Protein AF-A0A966M9R1-F1 (afdb_monomer)

Foldseek 3Di:
DDDDPDPDPDPPPPPDPPDDDDDPPVVVHDDDDVVVVVVCVCCVPPLVADCVPPPDPSNVPD

Sequence (62 aa):
MNAPLKAALQPVSIYSPKHFPVYMDYSATTPIDQRVVDKMLPYLREQFGNAASRSHAFGWRP

Radius of gyration: 18.83 Å; Cα contacts (8 Å, |Δi|>4): 24; chains: 1; bounding box: 32×31×53 Å

pLDDT: mean 80.73, std 19.72, range [42.59, 97.88]

Secondary structure (DSSP, 8-state):
--PPS--------TTS---PPP---TTT--PPPHHHHHHHHHHHHT----TT-TTSGGGT--

Nearest PDB structures (foldseek):
  8rme-assembly1_A  TM=9.550E-01  e=3.804E-03  Homo sapiens
  5wkp-assembly1_E  TM=9.587E-01  e=4.718E-03  Homo sapiens

Structure (mmCIF, N/CA/C/O backbone):
data_AF-A0A966M9R1-F1
#
_entry.id   AF-A0A966M9R1-F1
#
loop_
_atom_site.group_PDB
_atom_site.id
_atom_site.type_symbol
_atom_site.label_atom_id
_atom_site.label_alt_id
_atom_site.label_comp_id
_atom_site.label_asym_id
_atom_site.label_entity_id
_atom_site.label_seq_id
_atom_site.pdbx_PDB_ins_code
_atom_site.Cartn_x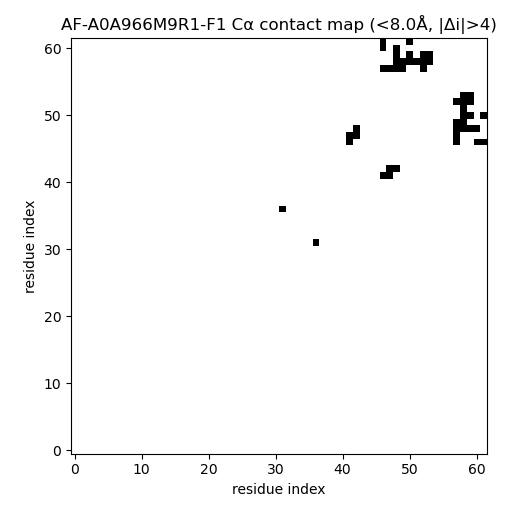
_atom_site.Cartn_y
_atom_site.Cartn_z
_atom_site.occupancy
_atom_site.B_iso_or_equiv
_atom_site.auth_seq_id
_atom_site.auth_comp_id
_atom_site.auth_asym_id
_atom_site.auth_atom_id
_atom_site.pdbx_PDB_model_num
ATOM 1 N N . MET A 1 1 ? -3.383 21.960 -8.369 1.00 50.59 1 MET A N 1
ATOM 2 C CA . MET A 1 1 ? -4.696 21.706 -8.998 1.00 50.59 1 MET A CA 1
ATOM 3 C C . MET A 1 1 ? -4.462 21.491 -10.483 1.00 50.59 1 MET A C 1
ATOM 5 O O . MET A 1 1 ? -3.678 22.243 -11.045 1.00 50.59 1 MET A O 1
ATOM 9 N N . ASN A 1 2 ? -5.117 20.472 -11.050 1.00 42.59 2 ASN A N 1
ATOM 10 C CA . ASN A 1 2 ? -5.126 20.038 -12.461 1.00 42.59 2 ASN A CA 1
ATOM 11 C C . ASN A 1 2 ? -4.161 18.890 -12.808 1.00 42.59 2 ASN A C 1
ATOM 13 O O . ASN A 1 2 ? -3.216 19.055 -13.571 1.00 42.59 2 ASN A O 1
ATOM 17 N N . ALA A 1 3 ? -4.461 17.693 -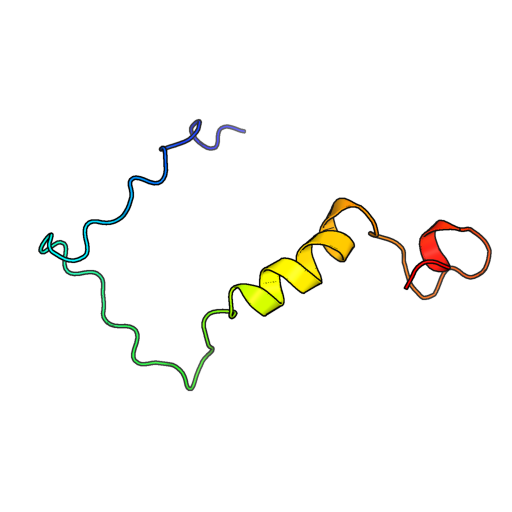12.292 1.00 44.94 3 ALA A N 1
ATOM 18 C CA . ALA A 1 3 ? -4.137 16.472 -13.026 1.00 44.94 3 ALA A CA 1
ATOM 19 C C . ALA A 1 3 ? -5.131 16.364 -14.203 1.00 44.94 3 ALA A C 1
ATOM 21 O O . ALA A 1 3 ? -6.337 16.505 -13.967 1.00 44.94 3 ALA A O 1
ATOM 22 N N . PRO A 1 4 ? -4.676 16.184 -15.455 1.00 50.72 4 PRO A N 1
ATOM 23 C CA . PRO A 1 4 ? -5.573 16.121 -16.600 1.00 50.72 4 PRO A CA 1
ATOM 24 C C . PRO A 1 4 ? -6.525 14.924 -16.473 1.00 50.72 4 PRO A C 1
ATOM 26 O O . PRO A 1 4 ? -6.126 13.809 -16.134 1.00 50.72 4 PRO A O 1
ATOM 29 N N . LEU A 1 5 ? -7.807 15.202 -16.716 1.00 50.41 5 LEU A N 1
ATOM 30 C CA . LEU A 1 5 ? -8.919 14.259 -16.687 1.00 50.41 5 LEU A CA 1
ATOM 31 C C . LEU A 1 5 ? -8.609 13.027 -17.547 1.00 50.41 5 LEU A C 1
ATOM 33 O O . LEU A 1 5 ? -8.338 13.164 -18.736 1.00 50.41 5 LEU A O 1
ATOM 37 N N . LYS A 1 6 ? -8.673 11.846 -16.913 1.00 49.72 6 LYS A N 1
ATOM 38 C CA . LYS A 1 6 ? -8.764 10.496 -17.501 1.00 49.72 6 LYS A CA 1
ATOM 39 C C . LYS A 1 6 ? -8.280 10.401 -18.955 1.00 49.72 6 LYS A C 1
ATOM 41 O O . LYS A 1 6 ? -9.084 10.325 -19.883 1.00 49.72 6 LYS A O 1
ATOM 46 N N . ALA A 1 7 ? -6.972 10.246 -19.144 1.00 49.88 7 ALA A N 1
ATOM 47 C CA . ALA A 1 7 ? -6.528 9.424 -20.259 1.00 49.88 7 ALA A CA 1
ATOM 48 C C . ALA A 1 7 ? -7.063 8.014 -19.977 1.00 49.88 7 ALA A C 1
ATOM 50 O O . ALA A 1 7 ? -6.622 7.358 -19.033 1.00 49.88 7 ALA A O 1
ATOM 51 N N . ALA A 1 8 ? -8.095 7.590 -20.710 1.00 51.53 8 ALA A N 1
ATOM 52 C CA . ALA A 1 8 ? -8.537 6.206 -20.680 1.00 51.53 8 ALA A CA 1
ATOM 53 C C . ALA A 1 8 ? -7.295 5.332 -20.899 1.00 51.53 8 ALA A C 1
ATOM 55 O O . ALA A 1 8 ? -6.598 5.509 -21.901 1.00 51.53 8 ALA A O 1
ATOM 56 N N . LEU A 1 9 ? -6.983 4.460 -19.937 1.00 54.22 9 LEU A N 1
ATOM 57 C CA . LEU A 1 9 ? -5.963 3.431 -20.096 1.00 54.22 9 LEU A CA 1
ATOM 58 C C . LEU A 1 9 ? -6.433 2.544 -21.249 1.00 54.22 9 LEU A C 1
ATOM 60 O O . LEU A 1 9 ? -7.254 1.648 -21.072 1.00 54.22 9 LEU A O 1
ATOM 64 N N . GLN A 1 10 ? -5.994 2.883 -22.457 1.00 54.16 10 GLN A N 1
ATOM 65 C CA . GLN A 1 10 ? -6.188 2.070 -23.645 1.00 54.16 10 GLN A CA 1
ATOM 66 C C . GLN A 1 10 ? -5.582 0.694 -23.333 1.00 54.16 10 GLN A C 1
ATOM 68 O O . GLN A 1 10 ? -4.478 0.663 -22.775 1.00 54.16 10 GLN A O 1
ATOM 73 N N . PRO A 1 11 ? -6.250 -0.430 -23.651 1.00 54.03 11 PRO A N 1
ATOM 74 C CA . PRO A 1 11 ? -5.620 -1.734 -23.519 1.00 54.03 11 PRO A CA 1
ATOM 75 C C . PRO A 1 11 ? -4.344 -1.697 -24.354 1.00 54.03 11 PRO A C 1
ATOM 77 O O . PRO A 1 11 ? -4.385 -1.477 -25.567 1.00 54.03 11 PRO A O 1
ATOM 80 N N . VAL A 1 12 ? -3.198 -1.806 -23.683 1.00 55.41 12 VAL A N 1
ATOM 81 C CA . VAL A 1 12 ? -1.897 -1.761 -24.339 1.00 55.41 12 VAL A CA 1
ATOM 82 C C . VAL A 1 12 ? -1.849 -2.978 -25.251 1.00 55.41 12 VAL A C 1
ATOM 84 O O . VAL A 1 12 ? -1.738 -4.110 -24.789 1.00 55.41 12 VAL A O 1
ATOM 87 N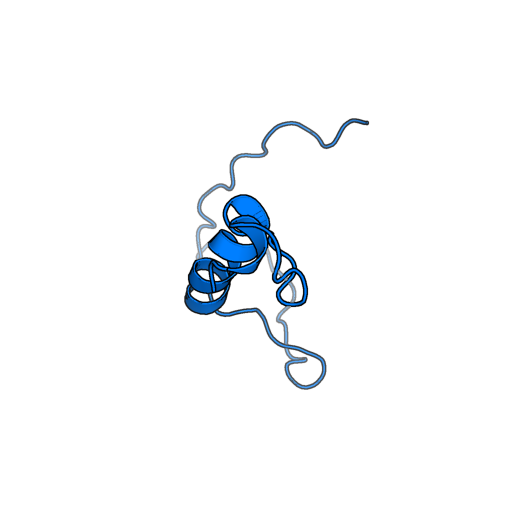 N . SER A 1 13 ? -2.012 -2.746 -26.552 1.00 53.94 13 SER A N 1
ATOM 88 C CA . SER A 1 13 ? -1.786 -3.765 -27.566 1.00 53.94 13 SER A CA 1
ATOM 89 C C . SER A 1 13 ? -0.342 -4.230 -27.418 1.00 53.94 13 SER A C 1
ATOM 91 O O . SER A 1 13 ? 0.588 -3.485 -27.735 1.00 53.94 13 SER A O 1
ATOM 93 N N . ILE A 1 14 ? -0.156 -5.456 -26.925 1.00 58.19 14 ILE A N 1
ATOM 94 C CA . ILE A 1 14 ? 1.154 -6.095 -26.720 1.00 58.19 14 ILE A CA 1
ATOM 95 C C . ILE A 1 14 ? 1.957 -6.268 -28.028 1.00 58.19 14 ILE A C 1
ATOM 97 O O . ILE A 1 14 ? 3.086 -6.742 -27.992 1.00 58.19 14 ILE A O 1
ATOM 101 N N . TYR A 1 15 ? 1.398 -5.860 -29.175 1.00 52.59 15 TYR A N 1
ATOM 102 C CA . TYR A 1 15 ? 2.008 -5.937 -30.505 1.00 52.59 15 TYR A CA 1
ATOM 103 C C . TYR A 1 15 ? 2.293 -4.561 -31.151 1.00 52.59 15 TYR A C 1
ATOM 105 O O . TYR A 1 15 ? 2.549 -4.488 -32.350 1.00 52.59 15 TYR A O 1
ATOM 113 N N . SER A 1 16 ? 2.268 -3.452 -30.397 1.00 52.91 16 SER A N 1
ATOM 114 C CA . SER A 1 16 ? 2.690 -2.124 -30.888 1.00 52.91 16 SER A CA 1
ATOM 115 C C . SER A 1 16 ? 4.155 -1.842 -30.506 1.00 52.91 16 SER A C 1
ATOM 117 O O . SER A 1 16 ? 4.466 -1.8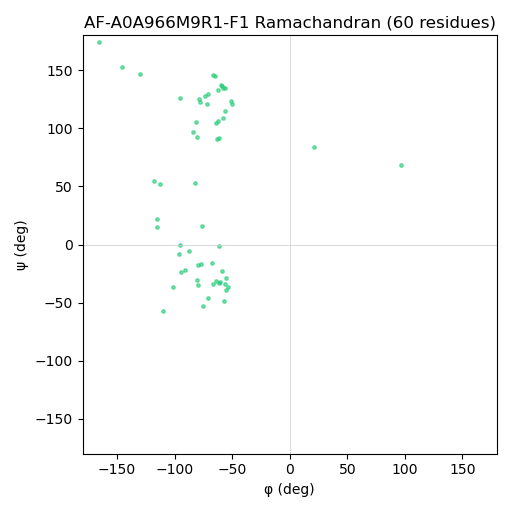95 -29.315 1.00 52.91 16 SER A O 1
ATOM 119 N N . PRO A 1 17 ? 5.072 -1.497 -31.437 1.00 52.25 17 PRO A N 1
ATOM 120 C CA . PRO A 1 17 ? 6.491 -1.314 -31.134 1.00 52.25 17 PRO A CA 1
ATOM 121 C C . PRO A 1 17 ? 6.753 0.084 -30.549 1.00 52.25 17 PRO A C 1
ATOM 123 O O . PRO A 1 17 ? 7.591 0.842 -31.034 1.00 52.25 17 PRO A O 1
ATOM 126 N N . LYS A 1 18 ? 6.027 0.461 -29.492 1.00 57.69 18 LYS A N 1
ATOM 127 C CA . LYS A 1 18 ? 6.500 1.494 -28.569 1.00 57.69 18 LYS A CA 1
ATOM 128 C C . LYS A 1 18 ? 7.417 0.788 -27.581 1.00 57.69 18 LYS A C 1
ATOM 130 O O . LYS A 1 18 ? 6.947 0.154 -26.644 1.00 57.69 18 LYS A O 1
ATOM 135 N N . HIS A 1 19 ? 8.718 0.855 -27.848 1.00 63.91 19 HIS A N 1
ATOM 136 C CA . HIS A 1 19 ? 9.755 0.304 -26.982 1.00 63.91 19 HIS A CA 1
ATOM 137 C C . HIS A 1 19 ? 9.724 1.031 -25.632 1.00 63.91 19 HIS A C 1
ATOM 139 O O . HIS A 1 19 ? 10.348 2.076 -25.458 1.00 63.91 19 HIS A O 1
ATOM 145 N N . PHE A 1 20 ? 8.955 0.506 -24.683 1.00 73.44 20 PHE A N 1
ATOM 146 C CA . PHE A 1 20 ? 9.134 0.844 -23.280 1.00 73.44 20 PHE A CA 1
ATOM 147 C C . PHE A 1 20 ? 10.494 0.294 -22.824 1.00 73.44 20 PHE A C 1
ATOM 149 O O . PHE A 1 20 ? 10.917 -0.755 -23.321 1.00 73.44 20 PHE A O 1
ATOM 156 N N . PRO A 1 21 ? 11.204 0.983 -21.915 1.00 87.38 21 PRO A N 1
ATOM 157 C CA . PRO A 1 21 ? 12.450 0.454 -21.381 1.00 87.38 21 PRO A CA 1
ATOM 15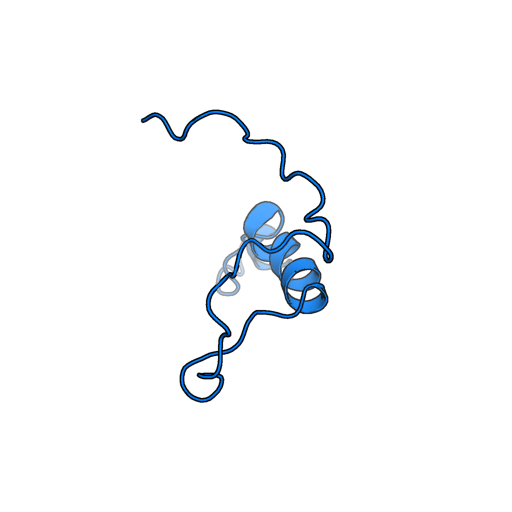8 C C . PRO A 1 21 ? 12.192 -0.903 -20.717 1.00 87.38 21 PRO A C 1
ATOM 160 O O . PRO A 1 21 ? 11.231 -1.062 -19.962 1.00 87.38 21 PRO A O 1
ATOM 163 N N . VAL A 1 22 ? 13.052 -1.884 -20.996 1.00 89.25 22 VAL A N 1
ATOM 164 C CA . VAL A 1 22 ? 13.008 -3.177 -20.306 1.00 89.25 22 VAL A CA 1
ATOM 165 C C . VAL A 1 22 ? 13.496 -2.962 -18.876 1.00 89.25 22 VAL A C 1
ATOM 167 O O . VAL A 1 22 ? 14.620 -2.513 -18.659 1.00 89.25 22 VAL A O 1
ATOM 170 N N . TYR A 1 23 ? 12.650 -3.270 -17.893 1.00 90.62 23 TYR A N 1
ATOM 171 C CA . TYR A 1 23 ? 13.007 -3.151 -16.482 1.00 90.62 23 TYR A CA 1
ATOM 172 C C . TYR A 1 23 ? 13.805 -4.384 -16.032 1.00 90.62 23 TYR A C 1
ATOM 174 O O . TYR A 1 23 ? 13.238 -5.462 -15.865 1.00 90.62 23 TYR A O 1
ATOM 182 N N . MET A 1 24 ? 15.121 -4.229 -15.855 1.00 95.44 24 MET A N 1
ATOM 183 C CA . MET A 1 24 ? 16.050 -5.301 -15.450 1.00 95.44 24 MET A CA 1
ATOM 184 C C . MET A 1 24 ? 16.686 -5.066 -14.069 1.00 95.44 24 MET A C 1
ATOM 186 O O . MET A 1 24 ? 17.737 -5.624 -13.780 1.00 95.44 24 MET A O 1
ATOM 190 N N . ASP A 1 25 ? 16.061 -4.258 -13.209 1.00 96.19 25 ASP A N 1
ATOM 191 C CA . ASP A 1 25 ? 16.583 -3.922 -11.874 1.00 96.19 25 ASP A CA 1
ATOM 192 C C . ASP A 1 25 ? 15.651 -4.399 -10.747 1.00 96.19 25 ASP A C 1
ATOM 194 O O . ASP A 1 25 ? 15.215 -3.636 -9.887 1.00 96.19 25 ASP A O 1
ATOM 198 N N . TYR A 1 26 ? 15.331 -5.697 -10.755 1.00 97.50 26 TYR A N 1
ATOM 199 C CA . TYR A 1 26 ? 14.544 -6.331 -9.684 1.00 97.50 26 TYR A CA 1
ATOM 200 C C . TYR A 1 26 ? 15.294 -6.389 -8.341 1.00 97.50 26 TYR A C 1
ATOM 202 O O . TYR A 1 26 ? 14.677 -6.615 -7.301 1.00 97.50 26 TYR A O 1
ATOM 210 N N . SER A 1 27 ? 16.615 -6.182 -8.354 1.00 97.62 27 SER A N 1
ATOM 211 C CA . SER A 1 27 ? 17.439 -6.018 -7.154 1.00 97.62 27 SER A CA 1
ATOM 212 C C . SER A 1 27 ? 17.128 -4.735 -6.390 1.00 97.62 27 SER A C 1
ATOM 214 O O . SER A 1 27 ? 17.219 -4.739 -5.165 1.00 97.62 27 SER A O 1
ATOM 216 N N . ALA A 1 28 ? 16.768 -3.651 -7.085 1.00 97.88 28 ALA A N 1
ATOM 217 C CA . ALA A 1 28 ? 16.373 -2.410 -6.432 1.00 97.88 28 ALA A CA 1
ATOM 218 C C . ALA A 1 28 ? 14.966 -2.515 -5.835 1.00 97.88 28 ALA A C 1
ATOM 220 O O . ALA A 1 28 ? 14.766 -2.218 -4.658 1.00 97.88 28 ALA A O 1
ATOM 221 N N . THR A 1 29 ? 13.980 -2.916 -6.641 1.00 96.81 29 THR A N 1
ATOM 222 C CA . THR A 1 29 ? 12.596 -3.131 -6.198 1.00 96.81 29 THR A CA 1
ATOM 223 C C . THR A 1 29 ? 11.804 -3.920 -7.242 1.00 96.81 29 THR A C 1
ATOM 225 O O . THR A 1 29 ? 12.289 -4.198 -8.334 1.00 96.81 29 THR A O 1
ATOM 228 N N . THR A 1 30 ? 10.565 -4.287 -6.921 1.00 97.12 30 THR A N 1
ATOM 229 C CA . THR A 1 30 ? 9.714 -5.115 -7.784 1.00 97.12 30 THR A CA 1
ATOM 230 C C . THR A 1 30 ? 8.326 -4.495 -7.958 1.00 97.12 30 THR A C 1
ATOM 232 O O . THR A 1 30 ? 7.821 -3.859 -7.027 1.00 97.12 30 THR A O 1
ATOM 235 N N . PRO A 1 31 ? 7.677 -4.659 -9.128 1.00 96.19 31 PRO A N 1
ATOM 236 C CA . PRO A 1 31 ? 6.268 -4.322 -9.277 1.00 96.19 31 PRO A CA 1
ATOM 237 C C . PRO A 1 31 ? 5.412 -5.135 -8.300 1.00 96.19 31 PRO A C 1
ATOM 239 O O . PRO A 1 31 ? 5.607 -6.339 -8.143 1.00 96.19 31 PRO A O 1
ATOM 242 N N . ILE A 1 32 ? 4.441 -4.484 -7.663 1.00 96.38 32 ILE A N 1
ATOM 243 C CA . ILE A 1 32 ? 3.517 -5.156 -6.746 1.00 96.38 32 ILE A CA 1
ATOM 244 C C . ILE A 1 32 ? 2.573 -6.051 -7.562 1.00 96.38 32 ILE A C 1
ATOM 246 O O . ILE A 1 32 ? 1.950 -5.593 -8.519 1.00 96.38 32 ILE A O 1
ATOM 250 N N . ASP A 1 33 ? 2.445 -7.321 -7.170 1.00 97.81 33 ASP A N 1
ATOM 251 C CA . ASP A 1 33 ? 1.463 -8.246 -7.748 1.00 97.81 33 ASP A CA 1
ATOM 252 C C . ASP A 1 33 ? 0.040 -7.698 -7.551 1.00 97.81 33 ASP A C 1
ATOM 254 O O . ASP A 1 33 ? -0.315 -7.239 -6.463 1.00 97.81 33 ASP A O 1
ATOM 258 N N . GLN A 1 34 ? -0.800 -7.773 -8.586 1.00 96.62 34 GLN A N 1
ATOM 259 C CA . GLN A 1 34 ? -2.167 -7.248 -8.539 1.00 96.62 34 GLN A CA 1
ATOM 260 C C . GLN A 1 34 ? -2.967 -7.800 -7.348 1.00 96.62 34 GLN A C 1
ATOM 26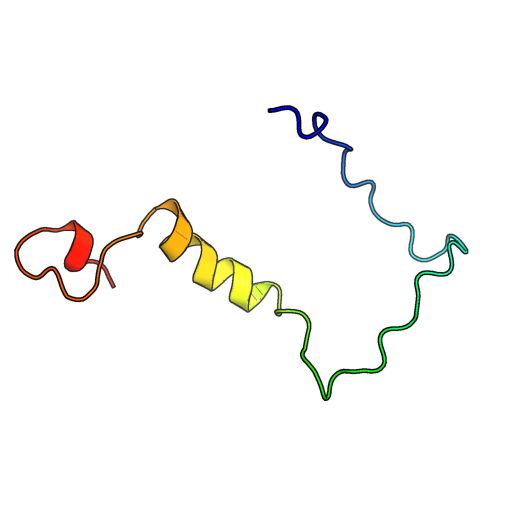2 O O . GLN A 1 34 ? -3.697 -7.057 -6.699 1.00 96.62 34 GLN A O 1
ATOM 267 N N . ARG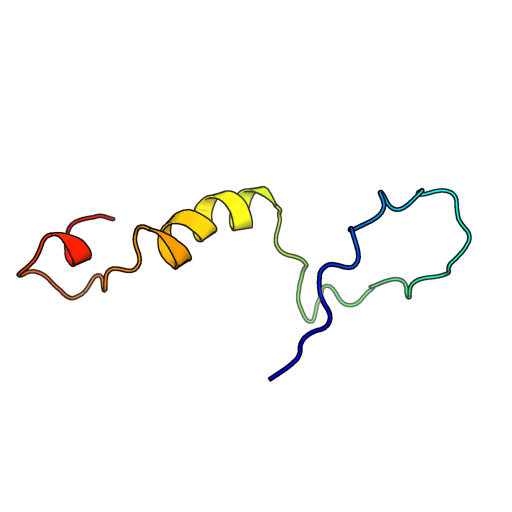 A 1 35 ? -2.763 -9.072 -6.981 1.00 97.69 35 ARG A N 1
ATOM 268 C CA . ARG A 1 35 ? -3.445 -9.706 -5.842 1.00 97.69 35 ARG A CA 1
ATOM 269 C C . ARG A 1 35 ? -3.066 -9.057 -4.514 1.00 97.69 35 ARG A C 1
ATOM 271 O O . ARG A 1 35 ? -3.882 -9.029 -3.597 1.00 97.69 35 ARG A O 1
ATOM 278 N N . VAL A 1 36 ? -1.841 -8.543 -4.396 1.00 97.38 36 VAL A N 1
ATOM 279 C CA . VAL A 1 36 ? -1.396 -7.801 -3.210 1.00 97.38 36 VAL A CA 1
ATOM 280 C C . VAL A 1 36 ? -2.094 -6.447 -3.165 1.00 97.38 36 VAL A C 1
ATOM 282 O O . VAL A 1 36 ? -2.651 -6.095 -2.127 1.00 97.38 36 VAL A O 1
ATOM 285 N N . VAL A 1 37 ? -2.154 -5.731 -4.293 1.00 97.62 37 VAL A N 1
ATOM 286 C CA . VAL A 1 37 ? -2.893 -4.461 -4.389 1.00 97.62 37 VAL A CA 1
ATOM 287 C C . VAL A 1 37 ? -4.358 -4.658 -3.999 1.00 97.62 37 VAL A C 1
ATOM 289 O O . VAL A 1 37 ? -4.858 -3.931 -3.144 1.00 97.62 37 VAL A O 1
ATOM 292 N N . ASP A 1 38 ? -5.019 -5.678 -4.546 1.00 97.38 38 ASP A N 1
ATOM 293 C CA . ASP A 1 38 ? -6.431 -5.971 -4.285 1.00 97.38 38 ASP A CA 1
ATOM 294 C C . ASP A 1 38 ? -6.704 -6.268 -2.801 1.00 97.38 38 ASP A C 1
ATOM 296 O O . ASP A 1 38 ? -7.768 -5.933 -2.279 1.00 97.38 38 ASP A O 1
ATOM 300 N N . LYS A 1 39 ? -5.740 -6.872 -2.093 1.00 96.56 39 LYS A N 1
ATOM 301 C CA . LYS A 1 39 ? -5.833 -7.134 -0.649 1.00 96.56 39 LYS A CA 1
ATOM 302 C C . LYS A 1 39 ? -5.503 -5.919 0.212 1.00 96.56 39 LYS A C 1
ATOM 304 O O . LYS A 1 39 ? -6.060 -5.798 1.298 1.00 96.56 39 LYS A O 1
ATOM 309 N N . MET A 1 40 ? -4.628 -5.031 -0.252 1.00 97.44 40 MET A N 1
ATOM 310 C CA . MET A 1 40 ? -4.254 -3.813 0.472 1.00 97.44 40 MET A CA 1
ATOM 311 C C . MET A 1 40 ? -5.292 -2.700 0.329 1.00 97.44 40 MET A C 1
ATOM 313 O O . MET A 1 40 ? -5.509 -1.938 1.268 1.00 97.44 40 MET A O 1
ATOM 317 N N . LEU A 1 41 ? -5.938 -2.589 -0.833 1.00 97.31 41 LEU A N 1
ATOM 318 C CA . LEU A 1 41 ? -6.815 -1.465 -1.159 1.00 97.31 41 LEU A CA 1
ATOM 319 C C . LEU A 1 41 ? -7.951 -1.226 -0.140 1.00 97.31 41 LEU A C 1
ATOM 321 O O . LEU A 1 41 ? -8.171 -0.056 0.192 1.00 97.31 41 LEU A O 1
ATOM 325 N N . PRO A 1 42 ? -8.610 -2.266 0.422 1.00 95.69 42 PRO A N 1
ATOM 326 C CA . PRO A 1 42 ? -9.636 -2.087 1.447 1.00 95.69 42 PRO A CA 1
ATOM 327 C C . PRO A 1 42 ? -9.159 -1.306 2.674 1.00 95.69 42 PRO A C 1
ATOM 329 O O . PRO A 1 42 ? -9.919 -0.538 3.254 1.00 95.69 42 PRO A O 1
ATOM 332 N N . TYR A 1 43 ? -7.888 -1.460 3.047 1.00 95.12 43 TYR A N 1
ATOM 333 C CA . TYR A 1 43 ? -7.276 -0.812 4.210 1.00 95.12 43 TYR A CA 1
ATOM 334 C C . TYR A 1 43 ? -6.868 0.633 3.971 1.00 95.12 43 TYR A C 1
ATOM 336 O O . TYR A 1 43 ? -6.663 1.394 4.911 1.00 95.12 43 TYR A O 1
ATOM 344 N N . LEU A 1 44 ? -6.769 1.031 2.707 1.00 95.12 44 LEU A N 1
ATOM 345 C CA . LEU A 1 44 ? -6.426 2.397 2.329 1.00 95.12 44 LEU A CA 1
ATOM 346 C C . LEU A 1 44 ? -7.667 3.253 2.068 1.00 95.12 44 LEU A C 1
ATOM 348 O O . LEU A 1 44 ? -7.589 4.476 2.154 1.00 95.12 44 LEU A O 1
ATOM 352 N N . ARG A 1 45 ? -8.802 2.632 1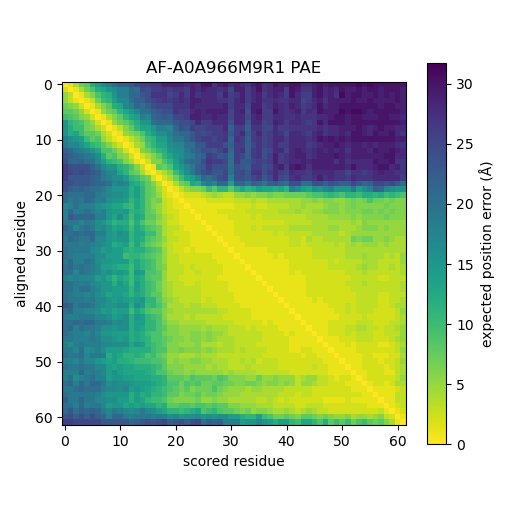.730 1.00 94.50 45 ARG A N 1
ATOM 353 C CA . ARG A 1 45 ? -10.025 3.338 1.331 1.00 94.50 45 ARG A CA 1
ATOM 354 C C . ARG A 1 45 ? -11.134 3.231 2.368 1.00 94.50 45 ARG A C 1
ATOM 356 O O . ARG A 1 45 ? -11.626 4.256 2.829 1.00 94.50 45 ARG A O 1
ATOM 363 N N . GLU A 1 46 ? -11.544 2.015 2.724 1.00 93.81 46 GLU A N 1
ATOM 364 C CA . GLU A 1 46 ? -12.729 1.787 3.560 1.00 93.81 46 GLU A CA 1
ATOM 365 C C . GLU A 1 46 ? -12.386 1.493 5.033 1.00 93.81 46 GLU A C 1
ATOM 367 O O . GLU A 1 46 ? -13.098 1.934 5.935 1.00 93.81 46 GLU A O 1
ATOM 372 N N . GLN A 1 47 ? -11.293 0.772 5.289 1.00 93.88 47 GLN A N 1
ATOM 373 C CA . GLN A 1 47 ? -10.843 0.308 6.608 1.00 93.88 47 GLN A CA 1
ATOM 374 C C . GLN A 1 47 ? -9.542 1.004 7.036 1.00 93.88 47 GLN A C 1
ATOM 376 O O . GLN A 1 47 ? -8.570 0.366 7.417 1.00 93.88 47 GLN A O 1
ATOM 381 N N . PHE A 1 48 ? -9.532 2.335 6.985 1.00 93.56 48 PHE A N 1
ATOM 382 C CA . PHE A 1 48 ? -8.360 3.189 7.248 1.00 93.56 48 PHE A CA 1
ATOM 383 C C . PHE A 1 48 ? -7.997 3.349 8.740 1.00 93.56 48 PHE A C 1
ATOM 385 O O . PHE A 1 48 ? -7.300 4.288 9.128 1.00 93.56 48 PHE A O 1
ATOM 392 N N . GLY A 1 49 ? -8.526 2.488 9.607 1.00 94.62 49 GLY A N 1
ATOM 393 C CA . GLY A 1 49 ? -8.380 2.607 11.051 1.00 94.62 49 GLY A CA 1
ATOM 394 C C . GLY A 1 49 ? -6.942 2.459 11.536 1.00 94.62 49 GLY A C 1
ATOM 395 O O . GLY A 1 49 ? -6.173 1.651 11.025 1.00 94.62 49 GLY A O 1
ATOM 396 N N . ASN A 1 50 ? -6.581 3.201 12.584 1.00 95.00 50 ASN A N 1
ATOM 397 C CA . ASN A 1 50 ? -5.331 2.956 13.296 1.00 95.00 50 ASN A CA 1
ATOM 398 C C . ASN A 1 50 ? -5.498 1.750 14.233 1.00 95.00 50 ASN A C 1
ATOM 400 O O . ASN A 1 50 ? -6.325 1.789 15.146 1.00 95.00 50 ASN A O 1
ATOM 404 N N . ALA A 1 51 ? -4.660 0.727 14.062 1.00 93.31 51 ALA A N 1
ATOM 405 C CA . ALA A 1 51 ? -4.648 -0.478 14.893 1.00 93.31 51 ALA A CA 1
ATOM 406 C C . ALA A 1 51 ? -4.409 -0.204 16.395 1.00 93.31 51 ALA A C 1
ATOM 408 O O . ALA A 1 51 ? -4.782 -1.009 17.248 1.00 93.31 51 ALA A O 1
ATOM 409 N N . ALA A 1 52 ? -3.802 0.933 16.752 1.00 95.12 52 ALA A N 1
ATOM 410 C CA . ALA A 1 52 ? -3.613 1.326 18.149 1.00 95.12 52 ALA A CA 1
ATOM 411 C C . ALA A 1 52 ? -4.894 1.875 18.813 1.00 95.12 52 ALA A C 1
ATOM 413 O O . ALA A 1 52 ? -4.970 1.948 20.043 1.00 95.12 52 ALA A O 1
ATOM 414 N N . SER A 1 53 ? -5.910 2.256 18.035 1.00 96.12 53 SER A N 1
ATOM 415 C CA . SER A 1 53 ? -7.138 2.861 18.554 1.00 96.12 53 SER A CA 1
ATOM 416 C C . SER A 1 53 ? -8.113 1.816 19.098 1.00 96.12 53 SER A C 1
ATOM 418 O O . SER A 1 53 ? -8.972 1.298 18.390 1.00 96.12 53 SER A O 1
ATOM 420 N N . ARG A 1 54 ? -8.030 1.542 20.401 1.00 93.56 54 ARG A N 1
ATOM 421 C CA . ARG A 1 54 ? -8.844 0.506 21.067 1.00 93.56 54 ARG A CA 1
ATOM 422 C C . ARG A 1 54 ? -10.213 0.974 21.565 1.00 93.56 54 ARG A C 1
ATOM 424 O O . ARG A 1 54 ? -10.983 0.151 22.044 1.00 93.56 54 ARG A O 1
ATOM 431 N N . SER A 1 55 ? -10.535 2.260 21.476 1.00 95.56 55 SER A N 1
ATOM 432 C CA . SER A 1 55 ? -11.765 2.831 22.049 1.00 95.56 55 SER A CA 1
ATOM 433 C C . SER A 1 55 ? -12.927 2.965 21.063 1.00 95.56 55 SER A C 1
ATOM 435 O O . SER A 1 55 ? -14.030 3.306 21.481 1.00 95.56 55 SER A O 1
ATOM 437 N N . HIS A 1 56 ? -12.712 2.723 19.768 1.00 92.25 56 HIS A N 1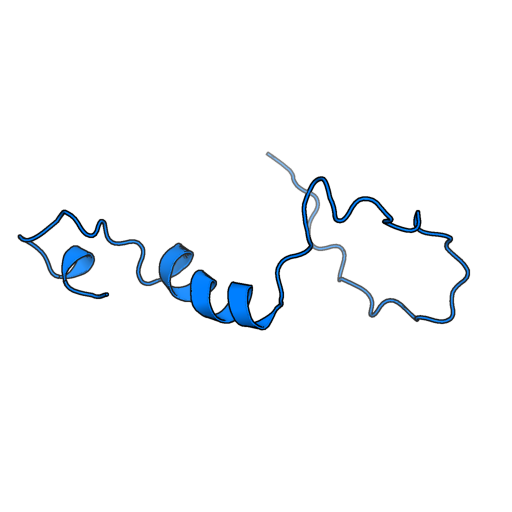
ATOM 438 C CA . HIS A 1 56 ? -13.736 2.934 18.749 1.00 92.25 56 HIS A CA 1
ATOM 439 C C . HIS A 1 56 ? -13.662 1.909 17.614 1.00 92.25 56 HIS A C 1
ATOM 441 O O . HIS A 1 56 ? -12.586 1.438 17.243 1.00 92.25 56 HIS A O 1
ATOM 447 N N . ALA A 1 57 ? -14.810 1.657 16.979 1.00 91.69 57 ALA A N 1
ATOM 448 C CA . ALA A 1 57 ? -14.978 0.630 15.950 1.00 91.69 57 ALA A CA 1
ATOM 449 C C . ALA A 1 57 ? -14.002 0.739 14.765 1.00 91.69 57 ALA A C 1
ATOM 451 O O . ALA A 1 57 ? -13.645 -0.285 14.187 1.00 91.69 57 ALA A O 1
ATOM 452 N N . PHE A 1 58 ? -13.528 1.945 14.424 1.00 91.69 58 PHE A N 1
ATOM 453 C CA . PHE A 1 58 ? -12.545 2.108 13.349 1.00 91.69 58 PHE A CA 1
ATOM 454 C C . PHE A 1 58 ? -11.223 1.377 13.621 1.00 91.69 58 PHE A C 1
ATOM 456 O O . PHE A 1 58 ? -10.642 0.883 12.673 1.00 91.69 58 PHE A O 1
ATOM 463 N N . GLY A 1 59 ? -10.761 1.261 14.873 1.00 91.50 59 GLY A N 1
ATOM 464 C CA . GLY A 1 59 ? -9.524 0.533 15.203 1.00 91.50 59 GLY A CA 1
ATOM 465 C C . GLY A 1 59 ? -9.756 -0.922 15.624 1.00 91.50 59 GLY A C 1
ATOM 466 O O . GLY A 1 59 ? -8.804 -1.629 15.934 1.00 91.50 59 GLY A O 1
ATOM 467 N N . TRP A 1 60 ? -11.016 -1.371 15.662 1.00 88.75 60 TRP A N 1
ATOM 468 C CA . TRP A 1 60 ? -11.380 -2.758 15.978 1.00 88.75 60 TRP A CA 1
ATOM 469 C C . TRP A 1 60 ? -11.478 -3.642 14.739 1.00 88.75 60 TRP A C 1
ATOM 471 O O . TRP A 1 60 ? -11.422 -4.865 14.859 1.00 88.75 60 TRP A O 1
ATOM 481 N N . ARG A 1 61 ? -11.683 -3.039 13.564 1.00 74.94 61 ARG A N 1
ATOM 482 C CA . ARG A 1 61 ? -11.697 -3.778 12.304 1.00 74.94 61 ARG A CA 1
ATOM 483 C C . ARG A 1 61 ? -10.248 -4.059 11.880 1.00 74.94 61 ARG A C 1
ATOM 485 O O . ARG A 1 61 ? -9.470 -3.106 11.857 1.00 74.94 61 ARG A O 1
ATOM 492 N N . PRO A 1 62 ? -9.893 -5.333 11.632 1.00 62.44 62 PRO A N 1
ATOM 493 C CA . PRO A 1 62 ? -8.550 -5.744 11.242 1.00 62.44 62 PRO A CA 1
ATOM 494 C C . PRO A 1 62 ? -8.268 -5.361 9.808 1.00 62.44 62 PRO A C 1
ATOM 496 O O . PRO A 1 62 ? -9.168 -5.624 8.974 1.00 62.44 62 PRO A O 1
#

Mean predicted aligned error: 11.73 Å

Solvent-accessible surface area (backbone atoms only — not comparable to full-atom values): 4408 Å² total; per-residue (Å²): 140,82,79,78,80,77,75,74,84,65,81,78,62,93,85,56,92,72,83,68,84,82,87,84,56,66,87,82,52,73,86,80,54,68,71,56,50,67,66,48,48,51,46,73,71,79,53,63,39,53,77,84,39,83,89,48,72,58,23,69,60,130